Protein AF-A0A1V5KZC6-F1 (afdb_monomer_lite)

Foldseek 3Di:
DDDDLVVLVVVCVVLVHDSVLSVLLVVLLVVVVVVVQDCPDPVSVVVSVVSSQVVCVVVVNHDPDDD

Sequence (67 aa):
MVISLETAGRQALEFGHSFHREVAYLTVHGVLHLLGYQHQEEEERRRMRQKEEEILTLLNLPSQGSR

Radius of gyration: 11.94 Å; chains: 1; bounding box: 30×21×30 Å

pLDDT: mean 92.34, std 11.4, range [37.19, 97.94]

Structure (mmCIF, N/CA/C/O backbone):
data_AF-A0A1V5KZC6-F1
#
_entry.id   AF-A0A1V5KZC6-F1
#
loop_
_atom_site.group_PDB
_atom_site.id
_atom_site.type_symbol
_atom_site.label_atom_id
_atom_site.label_alt_id
_atom_site.label_comp_id
_atom_site.label_asym_id
_atom_site.label_entity_id
_atom_site.label_seq_id
_atom_site.pdbx_PDB_ins_code
_atom_site.Cartn_x
_atom_site.Cartn_y
_atom_site.Cartn_z
_atom_site.occupancy
_atom_site.B_iso_or_equiv
_atom_site.auth_seq_id
_atom_site.auth_comp_id
_atom_site.auth_asym_id
_atom_site.auth_atom_id
_atom_site.pdbx_PDB_model_num
ATOM 1 N N . MET A 1 1 ? -12.510 -2.979 -7.989 1.00 88.12 1 MET A N 1
ATOM 2 C CA . MET A 1 1 ? -11.092 -2.563 -7.963 1.00 88.12 1 MET A CA 1
ATOM 3 C C . MET A 1 1 ? -10.547 -2.614 -9.378 1.00 88.12 1 MET A C 1
ATOM 5 O O . MET A 1 1 ? -10.838 -3.571 -10.083 1.00 88.12 1 MET A O 1
ATOM 9 N N . VAL A 1 2 ? -9.799 -1.591 -9.783 1.00 95.94 2 VAL A N 1
ATOM 10 C CA . VAL A 1 2 ? -9.076 -1.510 -11.061 1.00 95.94 2 VAL A CA 1
ATOM 11 C C . VAL A 1 2 ? -7.722 -0.873 -10.755 1.00 95.94 2 VAL A C 1
ATOM 13 O O . VAL A 1 2 ? -7.669 0.042 -9.937 1.00 95.94 2 VAL A O 1
ATOM 16 N N . ILE A 1 3 ? -6.646 -1.356 -11.378 1.00 96.94 3 ILE A N 1
ATOM 17 C CA . ILE A 1 3 ? -5.284 -0.854 -11.153 1.00 96.94 3 ILE A CA 1
ATOM 18 C C . ILE A 1 3 ? -4.698 -0.408 -12.492 1.00 96.94 3 ILE A C 1
ATOM 20 O O . ILE A 1 3 ? -4.672 -1.179 -13.450 1.00 96.94 3 ILE A O 1
ATOM 24 N N . SER A 1 4 ? -4.216 0.835 -12.554 1.00 97.69 4 SER A N 1
ATOM 25 C CA . SER A 1 4 ? -3.434 1.335 -13.688 1.00 97.69 4 SER A CA 1
ATOM 26 C C . SER A 1 4 ? -1.966 0.970 -13.489 1.00 97.69 4 SER A C 1
ATOM 28 O O . SER A 1 4 ? -1.309 1.507 -12.597 1.00 97.69 4 SER A O 1
ATOM 30 N N . LEU A 1 5 ? -1.442 0.077 -14.330 1.00 97.75 5 LEU A N 1
ATOM 31 C CA . LEU A 1 5 ? -0.032 -0.324 -14.272 1.00 97.75 5 LEU A CA 1
ATOM 32 C C . LEU A 1 5 ? 0.915 0.825 -14.639 1.00 97.75 5 LEU A C 1
ATOM 34 O O . LEU A 1 5 ? 2.011 0.911 -14.097 1.00 97.75 5 LEU A O 1
ATOM 38 N N . GLU A 1 6 ? 0.483 1.739 -15.509 1.00 97.94 6 GLU A N 1
ATOM 39 C CA . GLU A 1 6 ? 1.255 2.941 -15.836 1.00 97.94 6 GLU A CA 1
ATOM 40 C C . GLU A 1 6 ? 1.406 3.849 -14.607 1.00 97.94 6 GLU A C 1
ATOM 42 O O . GLU A 1 6 ? 2.508 4.296 -14.285 1.00 97.94 6 GLU A O 1
ATOM 47 N N . THR A 1 7 ? 0.308 4.078 -13.879 1.00 97.75 7 THR A N 1
ATOM 48 C CA . THR A 1 7 ? 0.330 4.879 -12.649 1.00 97.75 7 THR A CA 1
ATOM 49 C C . THR A 1 7 ? 1.158 4.200 -11.561 1.00 97.75 7 THR A C 1
ATOM 51 O O . THR A 1 7 ? 1.995 4.867 -10.960 1.00 97.75 7 THR A O 1
ATOM 54 N N . ALA A 1 8 ? 0.999 2.886 -11.368 1.00 97.69 8 ALA A N 1
ATOM 55 C CA . ALA A 1 8 ? 1.802 2.117 -10.417 1.00 97.69 8 ALA A CA 1
ATOM 56 C C . ALA A 1 8 ? 3.304 2.178 -10.752 1.00 97.69 8 ALA A C 1
ATOM 58 O O . ALA A 1 8 ? 4.142 2.279 -9.862 1.00 97.69 8 ALA A O 1
ATOM 59 N N . GLY A 1 9 ? 3.663 2.182 -12.041 1.00 97.88 9 GLY A N 1
ATOM 60 C CA . GLY A 1 9 ? 5.042 2.384 -12.490 1.00 97.88 9 GLY A CA 1
ATOM 61 C C . GLY A 1 9 ? 5.609 3.739 -12.070 1.00 97.88 9 GLY A C 1
ATOM 62 O O . GLY A 1 9 ? 6.718 3.801 -11.543 1.00 97.88 9 GLY A O 1
ATOM 63 N N . ARG A 1 10 ? 4.839 4.822 -12.249 1.00 97.94 10 ARG A N 1
ATOM 64 C CA . ARG A 1 10 ? 5.243 6.164 -11.796 1.00 97.94 10 ARG A CA 1
ATOM 65 C C . ARG A 1 10 ? 5.380 6.246 -10.276 1.00 97.94 10 ARG A C 1
ATOM 67 O O . ARG A 1 10 ? 6.385 6.757 -9.798 1.00 97.94 10 ARG A O 1
ATOM 74 N N . GLN A 1 11 ? 4.408 5.714 -9.538 1.00 97.31 11 GLN A N 1
ATOM 75 C CA . GLN A 1 11 ? 4.398 5.728 -8.072 1.00 97.31 11 GLN A CA 1
ATOM 76 C C . GLN A 1 11 ? 5.560 4.928 -7.483 1.00 97.31 11 GLN A C 1
ATOM 78 O O . GLN A 1 11 ? 6.224 5.403 -6.569 1.00 97.31 11 GLN A O 1
ATOM 83 N N . ALA A 1 12 ? 5.881 3.767 -8.058 1.00 96.12 12 ALA A N 1
ATOM 84 C CA . ALA A 1 12 ? 7.025 2.972 -7.623 1.00 96.12 12 ALA A CA 1
ATOM 85 C C . ALA A 1 12 ? 8.348 3.753 -7.707 1.00 96.12 12 ALA A C 1
ATOM 87 O O . ALA A 1 12 ? 9.173 3.681 -6.796 1.00 96.12 12 ALA A O 1
ATOM 88 N N . LEU A 1 13 ? 8.530 4.533 -8.780 1.00 95.94 13 LEU A N 1
ATOM 89 C CA . LEU A 1 13 ? 9.692 5.408 -8.945 1.00 95.94 13 LEU A CA 1
ATOM 90 C C . LEU A 1 13 ? 9.673 6.579 -7.954 1.00 95.94 13 LEU A C 1
ATOM 92 O O . LEU A 1 13 ? 10.699 6.861 -7.341 1.00 95.94 13 LEU A O 1
ATOM 96 N N . GLU A 1 14 ? 8.525 7.237 -7.783 1.00 95.81 14 GLU A N 1
ATOM 97 C CA . GLU A 1 14 ? 8.350 8.378 -6.872 1.00 95.81 14 GLU A CA 1
ATOM 98 C C . GLU A 1 14 ? 8.603 7.997 -5.407 1.00 95.81 14 GLU A C 1
ATOM 100 O O . GLU A 1 14 ? 9.298 8.709 -4.685 1.00 95.81 14 GLU A O 1
ATOM 105 N N . PHE A 1 15 ? 8.093 6.842 -4.983 1.00 91.69 15 PHE A N 1
ATOM 106 C CA . PHE A 1 15 ? 8.216 6.337 -3.617 1.00 91.69 15 PHE A CA 1
ATOM 107 C C . PHE A 1 15 ? 9.459 5.466 -3.390 1.00 91.69 15 PHE A C 1
ATOM 109 O O . PHE A 1 15 ? 9.651 4.950 -2.288 1.00 91.69 15 PHE A O 1
ATOM 116 N N . GLY A 1 16 ? 10.305 5.284 -4.409 1.00 92.56 16 GLY A N 1
ATOM 117 C CA . GLY A 1 16 ? 11.591 4.598 -4.282 1.00 92.56 16 GLY A CA 1
ATOM 118 C C . GLY A 1 16 ? 11.497 3.106 -3.943 1.00 92.56 16 GLY A C 1
ATOM 119 O O . GLY A 1 16 ? 12.391 2.573 -3.284 1.00 92.56 16 GLY A O 1
ATOM 120 N N . HIS A 1 17 ? 10.442 2.412 -4.376 1.00 91.44 17 HIS A N 1
ATOM 121 C CA . HIS A 1 17 ? 10.278 0.973 -4.151 1.00 91.44 17 HIS A CA 1
ATOM 122 C C . HIS A 1 17 ? 10.042 0.197 -5.456 1.00 91.44 17 HIS A C 1
ATOM 124 O O . HIS A 1 17 ? 9.933 0.760 -6.542 1.00 91.44 17 HIS A O 1
ATOM 130 N N . SER A 1 18 ? 9.998 -1.137 -5.385 1.00 95.12 18 SER A N 1
ATOM 131 C CA . SER A 1 18 ? 9.844 -1.957 -6.590 1.00 95.12 18 SER A CA 1
ATOM 132 C C . SER A 1 18 ? 8.440 -1.839 -7.189 1.00 95.12 18 SER A C 1
ATOM 134 O O . SER A 1 18 ? 7.446 -1.788 -6.470 1.00 95.12 18 SER A O 1
ATOM 136 N N . PHE A 1 19 ? 8.346 -1.901 -8.520 1.00 96.12 19 PHE A N 1
ATOM 137 C CA . PHE A 1 19 ? 7.059 -1.956 -9.223 1.00 96.12 19 PHE A CA 1
ATOM 138 C C . PHE A 1 19 ? 6.147 -3.077 -8.699 1.00 96.12 19 PHE A C 1
ATOM 140 O O . PHE A 1 19 ? 4.952 -2.879 -8.504 1.00 96.12 19 PHE A O 1
ATOM 147 N N . HIS A 1 20 ? 6.727 -4.244 -8.405 1.00 95.75 20 HIS A N 1
ATOM 148 C CA . HIS A 1 20 ? 5.999 -5.376 -7.831 1.00 95.75 20 HIS A CA 1
ATOM 149 C C . HIS A 1 20 ? 5.413 -5.048 -6.454 1.00 95.75 20 HIS A C 1
ATOM 151 O O . HIS A 1 20 ? 4.280 -5.437 -6.174 1.00 95.75 20 HIS A O 1
ATOM 157 N N . ARG A 1 21 ? 6.152 -4.310 -5.614 1.00 95.25 21 ARG A N 1
ATOM 158 C CA . ARG A 1 21 ? 5.644 -3.847 -4.323 1.00 95.25 21 ARG A CA 1
ATOM 159 C C . ARG A 1 21 ? 4.480 -2.882 -4.510 1.00 95.25 21 ARG A C 1
ATOM 161 O O . ARG A 1 21 ? 3.487 -3.046 -3.815 1.00 95.25 21 ARG A O 1
ATOM 168 N N . GLU A 1 22 ? 4.571 -1.934 -5.439 1.00 97.12 22 GLU A N 1
ATOM 169 C CA . GLU A 1 22 ? 3.494 -0.955 -5.642 1.00 97.12 22 GLU A CA 1
ATOM 170 C C . GLU A 1 22 ? 2.210 -1.611 -6.146 1.00 97.12 22 GLU A C 1
ATOM 172 O O . GLU A 1 22 ? 1.126 -1.383 -5.615 1.00 97.12 22 GLU A O 1
ATOM 177 N N . VAL A 1 23 ? 2.322 -2.512 -7.125 1.00 97.38 23 VAL A N 1
ATOM 178 C CA . VAL A 1 23 ? 1.165 -3.268 -7.619 1.00 97.38 23 VAL A CA 1
ATOM 179 C C . VAL A 1 23 ? 0.559 -4.129 -6.508 1.00 97.38 23 VAL A C 1
ATOM 181 O O . VAL A 1 23 ? -0.667 -4.182 -6.375 1.00 97.38 23 VAL A O 1
ATOM 184 N N . ALA A 1 24 ? 1.388 -4.778 -5.684 1.00 97.31 24 ALA A N 1
ATOM 185 C CA . ALA A 1 24 ? 0.911 -5.544 -4.536 1.00 97.31 24 ALA A CA 1
ATOM 186 C C . ALA A 1 24 ? 0.222 -4.643 -3.502 1.00 97.31 24 ALA A C 1
ATOM 188 O O . ALA A 1 24 ? -0.866 -4.982 -3.043 1.00 97.31 24 ALA A O 1
ATOM 189 N N . TYR A 1 25 ? 0.799 -3.482 -3.190 1.00 97.00 25 TYR A N 1
ATOM 190 C CA . TYR A 1 25 ? 0.221 -2.499 -2.278 1.00 97.00 25 TYR A CA 1
ATOM 191 C C . TYR A 1 25 ? -1.157 -2.038 -2.762 1.00 97.00 25 TYR A C 1
ATOM 193 O O . TYR A 1 25 ? -2.131 -2.198 -2.034 1.00 97.00 25 TYR A O 1
ATOM 201 N N . LEU A 1 26 ? -1.277 -1.584 -4.014 1.00 97.19 26 LEU A N 1
ATOM 202 C CA . LEU A 1 26 ? -2.550 -1.144 -4.599 1.00 97.19 26 LEU A CA 1
ATOM 203 C C . LEU A 1 26 ? -3.597 -2.268 -4.641 1.00 97.19 26 LEU A C 1
ATOM 205 O O . LEU A 1 26 ? -4.788 -2.020 -4.443 1.00 97.19 26 LEU A O 1
ATOM 209 N N . THR A 1 27 ? -3.159 -3.512 -4.861 1.00 97.75 27 THR A N 1
ATOM 210 C CA . THR A 1 27 ? -4.031 -4.695 -4.819 1.00 97.75 27 THR 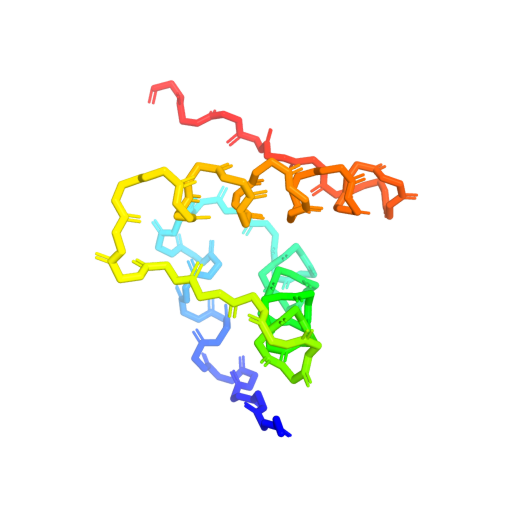A CA 1
ATOM 211 C C . THR A 1 27 ? -4.557 -4.941 -3.408 1.00 97.75 27 THR A C 1
ATOM 213 O O . THR A 1 27 ? -5.764 -5.076 -3.219 1.00 97.75 27 THR A O 1
ATOM 216 N N . VAL A 1 28 ? -3.672 -4.978 -2.409 1.00 97.56 28 VAL A N 1
ATOM 217 C CA . VAL A 1 28 ? -4.046 -5.183 -1.002 1.00 97.56 28 VAL A CA 1
ATOM 218 C C . VAL A 1 28 ? -4.951 -4.051 -0.525 1.00 97.56 28 VAL A C 1
ATOM 220 O O . VAL A 1 28 ? -6.013 -4.316 0.032 1.00 97.56 28 VAL A O 1
ATOM 223 N N . HIS A 1 29 ? -4.583 -2.807 -0.817 1.00 96.69 29 HIS A N 1
ATOM 224 C CA . HIS A 1 29 ? -5.345 -1.608 -0.490 1.00 96.69 29 HIS A CA 1
ATOM 225 C C . HIS A 1 29 ? -6.769 -1.664 -1.060 1.00 96.69 29 HIS A C 1
ATOM 227 O O . HIS A 1 29 ? -7.756 -1.525 -0.333 1.00 96.69 29 HIS A O 1
ATOM 233 N N . GLY A 1 30 ? -6.900 -1.950 -2.359 1.00 96.94 30 GLY A N 1
ATOM 234 C CA . GLY A 1 30 ? -8.206 -2.053 -3.000 1.00 96.94 30 GLY A CA 1
ATOM 235 C C . GLY A 1 30 ? -9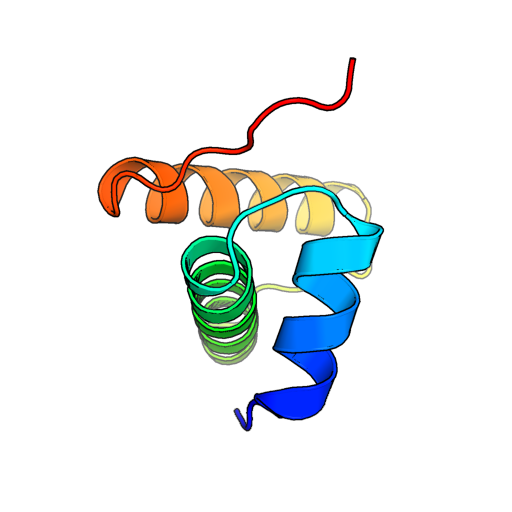.040 -3.234 -2.489 1.00 96.94 30 GLY A C 1
ATOM 236 O O . GLY A 1 30 ? -10.255 -3.093 -2.352 1.00 96.94 30 GLY A O 1
ATOM 237 N N . VAL A 1 31 ? -8.424 -4.373 -2.152 1.00 97.75 31 VAL A N 1
ATOM 238 C CA . VAL A 1 31 ? -9.122 -5.507 -1.517 1.00 97.75 31 VAL A CA 1
ATOM 239 C C . VAL A 1 31 ? -9.612 -5.140 -0.118 1.00 97.75 31 VAL A C 1
ATOM 241 O O . VAL A 1 31 ? -10.764 -5.415 0.204 1.00 97.75 31 VAL A O 1
ATOM 244 N N . LEU A 1 32 ? -8.790 -4.482 0.702 1.00 97.12 32 LEU A N 1
ATOM 245 C CA . LEU A 1 32 ? -9.188 -4.049 2.043 1.00 97.12 32 LEU A CA 1
ATOM 246 C C . LEU A 1 32 ? -10.375 -3.082 1.991 1.00 97.12 32 LEU A C 1
ATOM 248 O O . LEU A 1 32 ? -11.321 -3.245 2.761 1.00 97.12 32 LEU A O 1
ATOM 252 N N . HIS A 1 33 ? -10.396 -2.159 1.029 1.00 96.31 33 HIS A N 1
ATOM 253 C CA . HIS A 1 33 ? -11.566 -1.311 0.802 1.00 96.31 33 HIS A CA 1
ATOM 254 C C . HIS A 1 33 ? -12.832 -2.101 0.457 1.00 96.31 33 HIS A C 1
ATOM 256 O O . HIS A 1 33 ? -13.902 -1.803 0.985 1.00 96.31 33 HIS A O 1
ATOM 262 N N . LEU A 1 34 ? -12.728 -3.138 -0.381 1.00 96.62 34 LEU A N 1
ATOM 263 C CA . LEU A 1 34 ? -13.866 -4.014 -0.694 1.00 96.62 34 LEU A CA 1
ATOM 264 C C . LEU A 1 34 ? -14.342 -4.818 0.526 1.00 96.62 34 LEU A C 1
ATOM 266 O O . LEU A 1 34 ? -15.520 -5.155 0.608 1.00 96.62 34 LEU A O 1
ATOM 270 N N . LEU A 1 35 ? -13.449 -5.094 1.478 1.00 96.12 35 LEU A N 1
ATOM 271 C CA . LEU A 1 35 ? -13.761 -5.742 2.755 1.00 96.12 35 LEU A CA 1
ATOM 272 C C . LEU A 1 35 ? -14.286 -4.764 3.823 1.00 96.12 35 LEU A C 1
ATOM 274 O O . LEU A 1 35 ? -14.526 -5.175 4.956 1.00 96.12 35 LEU A O 1
ATOM 278 N N . GLY A 1 36 ? -14.478 -3.487 3.480 1.00 94.38 36 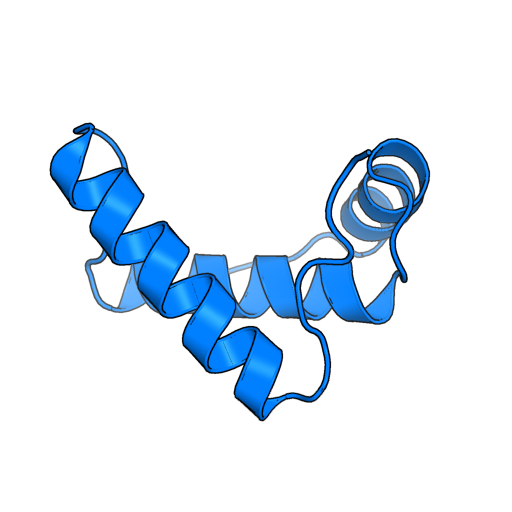GLY A N 1
ATOM 279 C CA . GLY A 1 36 ? -15.047 -2.479 4.373 1.00 94.38 36 GLY A CA 1
ATOM 280 C C . GLY A 1 36 ? -14.028 -1.731 5.231 1.00 94.38 36 GLY A C 1
ATOM 281 O O . GLY A 1 36 ? -14.434 -0.945 6.083 1.00 94.38 36 GLY A O 1
ATOM 282 N N . TYR A 1 37 ? -12.723 -1.917 5.008 1.00 94.94 37 TYR A N 1
ATOM 283 C CA . TYR A 1 37 ? -11.719 -1.056 5.631 1.00 94.94 37 TYR A CA 1
ATOM 284 C C . TYR A 1 37 ? -11.793 0.345 5.019 1.00 94.94 37 TYR A C 1
ATOM 286 O O . TYR A 1 37 ? -11.903 0.514 3.802 1.00 94.94 37 TYR A O 1
ATOM 294 N N . GLN A 1 38 ? -11.723 1.355 5.878 1.00 89.25 38 GLN A N 1
ATOM 295 C CA . GLN A 1 38 ? -11.697 2.763 5.505 1.00 89.25 38 GLN A CA 1
ATOM 296 C C . GLN A 1 38 ? -10.467 3.423 6.125 1.00 89.25 38 GLN A C 1
ATOM 298 O O . GLN A 1 38 ? -9.808 2.866 7.003 1.00 89.25 38 GLN A O 1
ATOM 303 N N . HIS A 1 39 ? -10.129 4.607 5.634 1.00 85.62 39 HIS A N 1
ATOM 304 C CA . HIS A 1 39 ? -9.012 5.393 6.149 1.00 85.62 39 HIS A CA 1
ATOM 305 C C . HIS A 1 39 ? -9.391 6.873 6.318 1.00 85.62 39 HIS A C 1
ATOM 307 O O . HIS A 1 39 ? -8.538 7.754 6.170 1.00 85.62 39 HIS A O 1
ATOM 313 N N . GLN A 1 40 ? -10.678 7.156 6.554 1.00 86.62 40 GLN A N 1
ATOM 314 C CA . GLN A 1 40 ? -11.185 8.522 6.711 1.00 86.62 40 GLN A CA 1
ATOM 315 C C . GLN A 1 40 ? -10.803 9.083 8.080 1.00 86.62 40 GLN A C 1
ATOM 317 O O . GLN A 1 40 ? -10.319 10.211 8.171 1.00 86.62 40 GLN A O 1
ATOM 322 N N . GLU A 1 41 ? -10.939 8.266 9.125 1.00 92.62 41 GLU A N 1
ATOM 323 C CA . GLU A 1 41 ? -10.504 8.615 10.472 1.00 92.62 41 GLU A CA 1
ATOM 324 C C . GLU A 1 41 ? -9.083 8.120 10.760 1.00 92.62 41 GLU A C 1
ATOM 326 O O . GLU A 1 41 ? -8.582 7.156 10.174 1.00 92.62 41 GLU A O 1
ATOM 331 N N . GLU A 1 42 ? -8.402 8.780 11.697 1.00 92.75 42 GLU A N 1
ATOM 332 C CA . GLU A 1 42 ? -7.023 8.443 12.047 1.00 92.75 42 GLU A CA 1
ATOM 333 C C . GLU A 1 42 ? -6.875 7.007 12.570 1.00 92.75 42 GLU A C 1
ATOM 335 O O . GLU A 1 42 ? -5.917 6.316 12.204 1.00 92.75 42 GLU A O 1
ATOM 340 N N . GLU A 1 43 ? -7.825 6.547 13.385 1.00 93.56 43 GLU A N 1
ATOM 341 C CA . GLU A 1 43 ? -7.800 5.199 13.943 1.00 93.56 43 GLU A CA 1
ATOM 342 C C . GLU A 1 43 ? -8.016 4.136 12.859 1.00 93.56 43 GLU A C 1
ATOM 344 O O . GLU A 1 43 ? -7.254 3.168 12.779 1.00 93.56 43 GLU A O 1
ATOM 349 N N . GLU A 1 44 ? -9.002 4.339 11.985 1.00 92.12 44 GLU A N 1
ATOM 350 C CA . GLU A 1 44 ? -9.282 3.451 10.855 1.00 92.12 44 GLU A CA 1
ATOM 351 C C . GLU A 1 44 ? -8.080 3.358 9.919 1.00 92.12 44 GLU A C 1
ATOM 353 O O . GLU A 1 44 ? -7.609 2.267 9.600 1.00 92.12 44 GLU A O 1
ATOM 358 N N . ARG A 1 45 ? -7.495 4.509 9.579 1.00 93.81 45 ARG A N 1
ATOM 359 C CA . ARG A 1 45 ? -6.283 4.601 8.769 1.00 93.81 45 ARG A CA 1
ATOM 360 C C . ARG A 1 45 ? -5.116 3.854 9.410 1.00 93.81 45 ARG A C 1
ATOM 362 O O . ARG A 1 45 ? -4.340 3.215 8.704 1.00 93.81 45 ARG A O 1
ATOM 369 N N . ARG A 1 46 ? -4.961 3.914 10.739 1.00 94.62 46 ARG A N 1
ATOM 370 C CA . ARG A 1 46 ? -3.925 3.147 11.452 1.00 94.62 46 ARG A CA 1
ATOM 371 C C . ARG A 1 46 ? -4.175 1.643 11.341 1.00 94.62 46 ARG A C 1
ATOM 373 O O . ARG A 1 46 ? -3.236 0.907 11.050 1.00 94.62 46 ARG A O 1
ATOM 380 N N . ARG A 1 47 ? -5.419 1.198 11.544 1.00 94.56 47 ARG A N 1
ATOM 381 C CA . ARG A 1 47 ? -5.816 -0.216 11.428 1.00 94.56 47 ARG A CA 1
ATOM 382 C C . ARG A 1 47 ? -5.620 -0.741 10.004 1.00 94.56 47 ARG A C 1
ATOM 384 O O . ARG A 1 47 ? -5.058 -1.818 9.830 1.00 94.56 47 ARG A O 1
ATOM 391 N N . MET A 1 48 ? -6.030 0.031 8.998 1.00 95.88 48 MET A N 1
ATOM 392 C CA . MET A 1 48 ? -5.864 -0.321 7.589 1.00 95.88 48 MET A CA 1
ATOM 393 C C . MET A 1 48 ? -4.384 -0.427 7.219 1.00 95.88 48 MET A C 1
ATOM 395 O O . MET A 1 48 ? -3.974 -1.471 6.725 1.00 95.88 48 MET A O 1
ATOM 399 N N . ARG A 1 49 ? -3.557 0.569 7.570 1.00 94.56 49 ARG A N 1
ATOM 400 C CA . 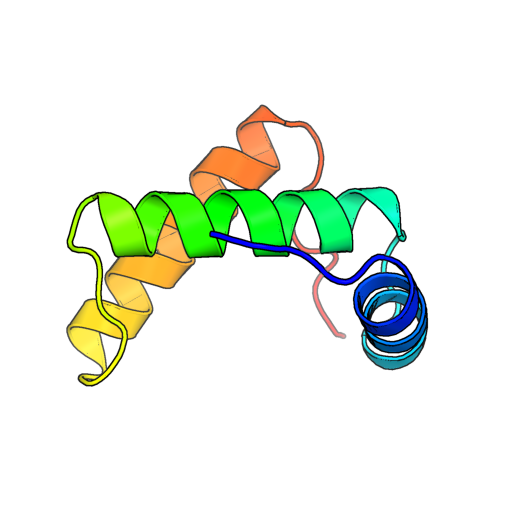ARG A 1 49 ? -2.104 0.520 7.322 1.00 94.56 49 ARG A CA 1
ATOM 401 C C . ARG A 1 49 ? -1.413 -0.655 7.999 1.00 94.56 49 ARG A C 1
ATOM 403 O O . ARG A 1 49 ? -0.554 -1.293 7.402 1.00 94.56 49 ARG A O 1
ATOM 410 N N . GLN A 1 50 ? -1.794 -0.965 9.238 1.00 95.81 50 GLN A N 1
ATOM 411 C CA . GLN A 1 50 ? -1.269 -2.142 9.924 1.00 95.81 50 GLN A CA 1
ATOM 412 C C . GLN A 1 50 ? -1.604 -3.425 9.153 1.00 95.81 50 GLN A C 1
ATOM 414 O O . GLN A 1 50 ? -0.750 -4.299 9.022 1.00 95.81 50 GLN A O 1
ATOM 419 N N . LYS A 1 51 ? -2.828 -3.525 8.619 1.00 96.69 51 LYS A N 1
ATOM 420 C CA . LYS A 1 51 ? -3.256 -4.694 7.853 1.00 96.69 51 LYS A CA 1
ATOM 421 C C . LYS A 1 51 ? -2.573 -4.789 6.488 1.00 96.69 51 LYS A C 1
ATOM 423 O O . LYS A 1 51 ? -2.205 -5.887 6.078 1.00 96.69 51 LYS A O 1
ATOM 428 N N . GLU A 1 52 ? -2.374 -3.658 5.815 1.00 96.75 52 GLU A N 1
ATOM 429 C CA . GLU A 1 52 ? -1.607 -3.571 4.568 1.00 96.75 52 GLU A CA 1
ATOM 430 C C . GLU A 1 52 ? -0.185 -4.109 4.762 1.00 96.75 52 GLU A C 1
ATOM 432 O O . GLU A 1 52 ? 0.239 -4.998 4.026 1.00 96.75 52 GLU A O 1
ATOM 437 N N . GLU A 1 53 ? 0.525 -3.639 5.791 1.00 95.44 53 GLU A N 1
ATOM 438 C CA . GLU A 1 53 ? 1.902 -4.063 6.068 1.00 95.44 53 GLU A CA 1
ATOM 439 C C . GLU A 1 53 ? 2.001 -5.525 6.527 1.00 95.44 53 GLU A C 1
ATOM 441 O O . GLU A 1 53 ? 2.932 -6.225 6.126 1.00 95.44 53 GLU A O 1
ATOM 446 N N . GLU A 1 54 ? 1.036 -6.025 7.308 1.00 96.69 54 GLU A N 1
ATOM 447 C CA . GLU A 1 54 ? 0.953 -7.448 7.672 1.00 96.69 54 GLU A CA 1
ATOM 448 C C . GLU A 1 54 ? 0.884 -8.326 6.411 1.00 96.69 54 GLU A C 1
ATOM 450 O O . GLU A 1 54 ? 1.677 -9.254 6.248 1.00 96.69 54 GLU A O 1
ATOM 455 N N . ILE A 1 55 ? -0.023 -8.001 5.484 1.00 97.19 55 ILE A N 1
ATOM 456 C CA . ILE A 1 55 ? -0.223 -8.774 4.252 1.00 97.19 55 ILE A CA 1
ATOM 457 C C . ILE A 1 55 ? 0.987 -8.644 3.321 1.00 97.19 55 ILE A C 1
ATOM 459 O O . ILE A 1 55 ? 1.464 -9.645 2.790 1.00 97.19 55 ILE A O 1
ATOM 463 N N . LEU A 1 56 ? 1.524 -7.437 3.139 1.00 96.06 56 LEU A N 1
ATOM 464 C CA . LEU A 1 56 ? 2.706 -7.218 2.305 1.00 96.06 56 LEU A CA 1
ATOM 465 C C . LEU A 1 56 ? 3.941 -7.947 2.842 1.00 96.06 56 LEU A C 1
ATOM 467 O O . LEU A 1 56 ? 4.714 -8.498 2.060 1.00 96.06 56 LEU A O 1
ATOM 471 N N . THR A 1 57 ? 4.097 -8.027 4.163 1.00 95.50 57 THR A N 1
ATOM 472 C CA . THR A 1 57 ? 5.163 -8.816 4.793 1.00 95.50 57 THR A CA 1
ATOM 473 C C . THR A 1 57 ? 5.002 -10.306 4.492 1.00 95.50 57 THR A C 1
ATOM 475 O O . THR A 1 57 ? 5.979 -10.955 4.124 1.00 95.50 57 THR A O 1
ATOM 478 N N . LEU A 1 58 ? 3.777 -10.847 4.555 1.00 96.25 58 LEU A N 1
ATOM 479 C CA . LEU A 1 58 ? 3.492 -12.241 4.175 1.00 96.25 58 LEU A CA 1
ATOM 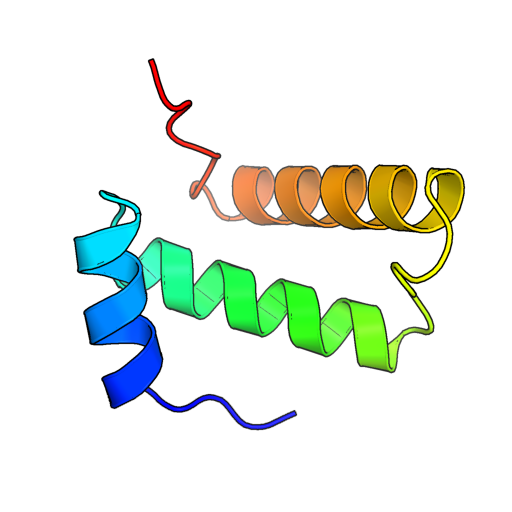480 C C . LEU A 1 58 ? 3.796 -12.527 2.695 1.00 96.25 58 LEU A C 1
ATOM 482 O O . LEU A 1 58 ? 4.180 -13.642 2.345 1.00 96.25 58 LEU A O 1
ATOM 486 N N . LEU A 1 59 ? 3.663 -11.519 1.832 1.00 94.81 59 LEU A N 1
ATOM 487 C CA . LEU A 1 59 ? 4.022 -11.591 0.414 1.00 94.81 59 LEU A CA 1
ATOM 488 C C . LEU A 1 59 ? 5.524 -11.371 0.151 1.00 94.81 59 LEU A C 1
ATOM 490 O O . LEU A 1 59 ? 5.935 -11.363 -1.007 1.00 94.81 59 LEU A O 1
ATOM 494 N N . ASN A 1 60 ? 6.352 -11.225 1.193 1.00 94.56 60 ASN A N 1
ATOM 495 C CA . ASN A 1 60 ? 7.780 -10.887 1.110 1.00 94.56 60 ASN A CA 1
ATOM 496 C C . ASN A 1 60 ? 8.055 -9.529 0.430 1.00 94.56 60 ASN A C 1
ATOM 498 O O . ASN A 1 60 ? 9.077 -9.344 -0.232 1.00 94.56 60 ASN A O 1
ATOM 502 N N . LEU A 1 61 ? 7.147 -8.566 0.604 1.00 94.06 61 LEU A N 1
ATOM 503 C CA . LEU A 1 61 ? 7.218 -7.208 0.055 1.00 94.06 61 LEU A CA 1
ATOM 504 C C . LEU A 1 61 ? 7.080 -6.131 1.158 1.00 94.06 61 LEU A C 1
ATOM 506 O O . LEU A 1 61 ? 6.252 -5.227 1.017 1.00 94.06 61 LEU A O 1
ATOM 510 N N . PRO A 1 62 ? 7.854 -6.192 2.263 1.00 89.75 62 PRO A N 1
ATOM 511 C CA . PRO A 1 62 ? 7.705 -5.259 3.383 1.00 89.75 62 PRO A CA 1
ATOM 512 C C . PRO A 1 62 ? 7.936 -3.800 2.957 1.00 89.75 62 PRO A C 1
ATOM 514 O O . PRO A 1 62 ? 8.560 -3.522 1.925 1.00 89.75 62 PRO A O 1
ATOM 517 N N . SER A 1 63 ? 7.447 -2.836 3.743 1.00 82.56 63 SER A N 1
ATOM 518 C CA . SER A 1 63 ? 7.891 -1.445 3.603 1.00 82.56 63 SER A CA 1
ATOM 519 C C . SER A 1 63 ? 9.411 -1.347 3.729 1.00 82.56 63 SER A 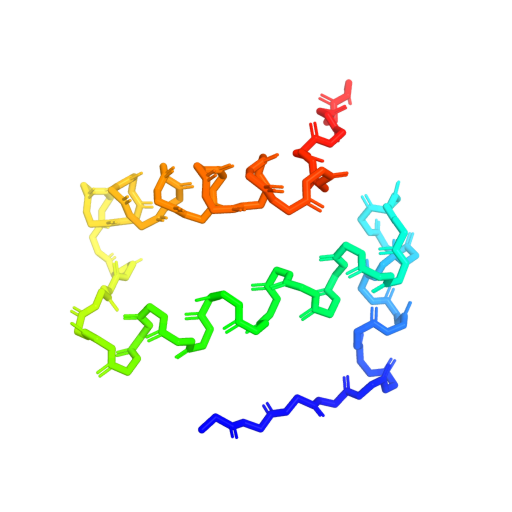C 1
ATOM 521 O O . SER A 1 63 ? 10.013 -1.672 4.750 1.00 82.56 63 SER A O 1
ATOM 523 N N . GLN A 1 64 ? 10.044 -0.875 2.657 1.00 68.81 64 GLN A N 1
ATOM 524 C CA . GLN A 1 64 ? 11.412 -0.387 2.718 1.00 68.81 64 GLN A CA 1
ATOM 525 C C . GLN A 1 64 ? 11.297 0.996 3.348 1.00 68.81 64 GLN A C 1
ATOM 527 O O . GLN A 1 64 ? 10.879 1.938 2.679 1.00 68.81 64 GLN A O 1
ATOM 532 N N . GLY A 1 65 ? 11.504 1.087 4.662 1.00 54.84 65 GLY A N 1
ATOM 533 C CA . GLY A 1 65 ? 11.326 2.338 5.393 1.00 54.84 65 GLY A CA 1
ATOM 534 C C . GLY A 1 65 ? 12.032 3.495 4.686 1.00 54.84 65 GLY A C 1
ATOM 535 O O . GLY A 1 65 ? 13.215 3.386 4.355 1.00 54.84 65 GLY A O 1
ATOM 536 N N . SER A 1 66 ? 11.309 4.600 4.473 1.00 41.03 66 SER A N 1
ATOM 537 C CA . SER A 1 66 ? 11.953 5.887 4.223 1.00 41.03 66 SER A CA 1
ATOM 538 C C . SER A 1 66 ? 12.883 6.137 5.404 1.00 41.03 66 SER A C 1
ATOM 540 O O . SER A 1 66 ? 12.430 6.223 6.548 1.00 41.03 66 SER A O 1
ATOM 542 N N . ARG A 1 67 ? 14.185 6.181 5.132 1.00 37.19 67 ARG A N 1
ATOM 543 C CA . ARG A 1 67 ? 15.068 7.018 5.940 1.00 37.19 67 ARG A CA 1
ATOM 544 C C . ARG A 1 67 ? 14.737 8.482 5.686 1.00 37.19 67 ARG A C 1
ATOM 546 O O . ARG A 1 67 ? 14.147 8.767 4.617 1.00 37.19 67 ARG A O 1
#

Secondary structure (DSSP, 8-state):
----HHHHHHHHHHTTS-HHHHHHHHHHHHHHHHTT---SSHHHHHHHHHHHHHHHHHTT-------